Protein AF-A0A2M7DD74-F1 (afdb_monomer_lite)

Radius of gyration: 27.71 Å; chains: 1; bounding box: 53×25×84 Å

Secondary structure (DSSP, 8-state):
-HHHHHHHHHHHHHHHHHHHHHHHHHHHHHHHHHHHHHHHHHTT-S-HHHHHHHHHHHHHHHHHHHHHHHHHHHS--TTHHHHHHHHHHHHHHHHHHHHT-HHHHHHHHHHHSS-EEEETTEEEE------

pLDDT: mean 76.84, std 10.34, range [32.72, 90.06]

Sequence (131 aa):
MLKQLEVDEKESLKSKAGEIRAFDEKVKVVEDKLDKLLDSHLEGLVEKNIYLNKKEKLINEKVGLEENLKAVRQNGNNWLEPMRDFIFLLIKAKKIAGSGDSLGLKAFLKNIGSNFILQGKKFGFLAEFEW

Organism: NCBI:txid2014270

Structure (mmCIF, N/CA/C/O backbone):
data_AF-A0A2M7DD74-F1
#
_entry.id   AF-A0A2M7DD74-F1
#
loop_
_atom_site.group_PDB
_atom_si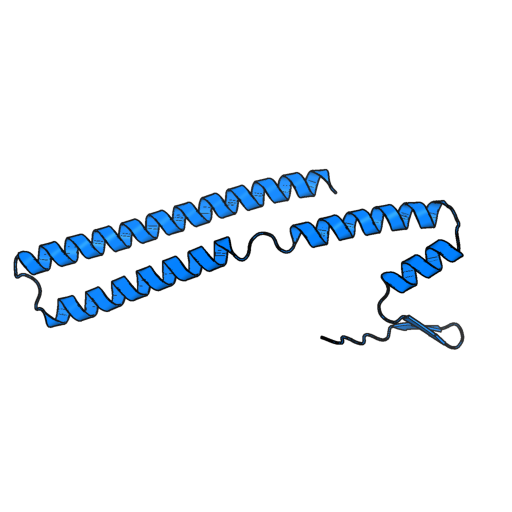te.id
_atom_site.type_symbol
_atom_site.label_atom_id
_atom_site.label_alt_id
_atom_site.label_comp_id
_atom_site.label_asym_id
_atom_site.label_entity_id
_atom_site.label_seq_id
_atom_site.pdbx_PDB_ins_code
_atom_site.Cartn_x
_atom_site.Cartn_y
_atom_site.Cartn_z
_atom_site.occupancy
_atom_site.B_iso_or_equiv
_atom_site.auth_seq_id
_atom_site.auth_comp_id
_atom_site.auth_asym_id
_atom_site.auth_atom_id
_atom_site.pdbx_PDB_model_num
ATOM 1 N N . MET A 1 1 ? 15.440 9.456 -18.909 1.00 73.88 1 MET A N 1
ATOM 2 C CA . MET A 1 1 ? 14.542 8.298 -18.728 1.00 73.88 1 MET A CA 1
ATOM 3 C C . MET A 1 1 ? 14.892 7.543 -17.456 1.00 73.88 1 MET A C 1
ATOM 5 O O . MET A 1 1 ? 14.187 7.767 -16.494 1.00 73.88 1 MET A O 1
ATOM 9 N N . LEU A 1 2 ? 16.014 6.816 -17.355 1.00 78.44 2 LEU A N 1
ATOM 10 C CA . LEU A 1 2 ? 16.380 6.112 -16.103 1.00 78.44 2 LEU A CA 1
ATOM 11 C C . LEU A 1 2 ? 16.451 7.023 -14.860 1.00 78.44 2 LEU A C 1
ATOM 13 O O . LEU A 1 2 ? 15.839 6.721 -13.849 1.00 78.44 2 LEU A O 1
ATOM 17 N N . LYS A 1 3 ? 17.096 8.192 -14.968 1.00 82.38 3 LYS A N 1
ATOM 18 C CA . LYS A 1 3 ? 17.140 9.178 -13.869 1.00 82.38 3 LYS A CA 1
ATOM 19 C C . LYS A 1 3 ? 15.770 9.733 -13.461 1.00 82.38 3 LYS A C 1
ATOM 21 O O . LYS A 1 3 ? 15.619 10.159 -12.331 1.00 82.38 3 LYS A O 1
ATOM 26 N N . GLN A 1 4 ? 14.813 9.795 -14.388 1.00 80.69 4 GLN A N 1
ATOM 27 C CA . GLN A 1 4 ? 13.452 10.255 -14.078 1.00 80.69 4 GLN A CA 1
ATOM 28 C C . GLN A 1 4 ? 12.694 9.146 -13.341 1.00 80.69 4 GLN A C 1
ATOM 30 O O . GLN A 1 4 ? 12.072 9.408 -12.328 1.00 80.69 4 GLN A O 1
ATOM 35 N N . LEU A 1 5 ? 12.904 7.893 -13.747 1.00 80.31 5 LEU A N 1
ATOM 36 C CA . LEU A 1 5 ? 12.343 6.712 -13.097 1.00 80.31 5 LEU A CA 1
ATOM 37 C C . LEU A 1 5 ? 12.781 6.571 -11.626 1.00 80.31 5 LEU A C 1
ATOM 39 O O . LEU A 1 5 ? 11.974 6.225 -10.774 1.00 80.31 5 LEU A O 1
ATOM 43 N N . GLU A 1 6 ? 14.038 6.901 -11.311 1.00 80.75 6 GLU A N 1
ATOM 44 C CA . GLU A 1 6 ? 14.539 6.955 -9.924 1.00 80.75 6 GLU A CA 1
ATOM 45 C C . GLU A 1 6 ? 13.901 8.084 -9.092 1.00 80.75 6 GLU A C 1
ATOM 47 O O . GLU A 1 6 ? 13.801 7.984 -7.867 1.00 80.75 6 GLU A O 1
ATOM 52 N N . VAL A 1 7 ? 13.506 9.188 -9.733 1.00 85.00 7 VAL A N 1
ATOM 53 C CA . VAL A 1 7 ? 12.782 10.282 -9.070 1.00 85.00 7 VAL A CA 1
ATOM 54 C C . VAL A 1 7 ? 11.339 9.854 -8.816 1.00 85.00 7 VAL A C 1
ATOM 56 O O . VAL A 1 7 ? 10.887 9.953 -7.676 1.00 85.00 7 VAL A O 1
ATOM 59 N N . ASP A 1 8 ? 10.679 9.281 -9.821 1.00 79.94 8 ASP A N 1
ATOM 60 C CA . ASP A 1 8 ? 9.311 8.761 -9.731 1.00 79.94 8 ASP A CA 1
ATOM 61 C C . ASP A 1 8 ? 9.198 7.646 -8.678 1.00 79.94 8 ASP A C 1
ATOM 63 O O . ASP A 1 8 ? 8.221 7.574 -7.931 1.00 79.94 8 ASP A O 1
ATOM 67 N N . GLU A 1 9 ? 10.224 6.799 -8.549 1.00 79.56 9 GLU A N 1
ATOM 68 C CA . GLU A 1 9 ? 10.313 5.790 -7.492 1.00 79.56 9 GLU A CA 1
ATOM 69 C C . GLU A 1 9 ? 10.323 6.436 -6.103 1.00 79.56 9 GLU A C 1
ATOM 71 O O . GLU A 1 9 ? 9.542 6.060 -5.225 1.00 79.56 9 GLU A O 1
ATOM 76 N N . LYS A 1 10 ? 11.172 7.449 -5.901 1.00 81.00 10 LYS A N 1
ATOM 77 C CA . LYS A 1 10 ? 11.267 8.168 -4.623 1.00 81.00 10 LYS A CA 1
ATOM 78 C C . LYS A 1 10 ? 9.986 8.924 -4.295 1.00 81.00 10 LYS A C 1
ATOM 80 O O . LYS A 1 10 ? 9.591 8.949 -3.129 1.00 81.00 10 LYS A O 1
ATOM 85 N N . GLU A 1 11 ? 9.346 9.544 -5.280 1.00 81.75 11 GLU A N 1
ATOM 86 C CA . GLU A 1 11 ? 8.057 10.215 -5.094 1.00 81.75 11 GLU A CA 1
ATOM 87 C C . GLU A 1 11 ? 6.955 9.216 -4.762 1.00 81.75 11 GLU A C 1
ATOM 89 O O . GLU A 1 11 ? 6.232 9.411 -3.789 1.00 81.75 11 GLU A O 1
ATOM 94 N N . SER A 1 12 ? 6.891 8.093 -5.473 1.00 75.94 12 SER A N 1
ATOM 95 C CA . SER A 1 12 ? 5.942 7.020 -5.187 1.00 75.94 12 SER A CA 1
ATOM 96 C C . SER A 1 12 ? 6.105 6.459 -3.769 1.00 75.94 12 SER A C 1
ATOM 98 O O . SER A 1 12 ? 5.117 6.271 -3.057 1.00 75.94 12 SER A O 1
ATOM 100 N N . LEU A 1 13 ? 7.343 6.240 -3.315 1.00 77.69 13 LEU A N 1
ATOM 101 C CA . LEU A 1 13 ? 7.623 5.803 -1.944 1.00 77.69 13 LEU A CA 1
ATOM 102 C C . LEU A 1 13 ? 7.186 6.846 -0.907 1.00 77.69 13 LEU A C 1
ATOM 104 O O . LEU A 1 13 ? 6.613 6.481 0.121 1.00 77.69 13 LEU A O 1
ATOM 108 N N . LYS A 1 14 ? 7.414 8.139 -1.174 1.00 80.50 14 LYS A N 1
ATOM 109 C CA . LYS A 1 14 ? 6.953 9.232 -0.302 1.00 80.50 14 LYS A CA 1
ATOM 110 C C . LYS A 1 14 ? 5.430 9.308 -0.241 1.00 80.50 14 LYS A C 1
ATOM 112 O O . LYS A 1 14 ? 4.889 9.413 0.857 1.00 80.50 14 LYS A O 1
ATOM 117 N N . SER A 1 15 ? 4.750 9.219 -1.382 1.00 78.81 15 SER A N 1
ATOM 118 C CA . SER A 1 15 ? 3.287 9.238 -1.459 1.00 78.81 15 SER A CA 1
ATOM 119 C C . SER A 1 15 ? 2.683 8.069 -0.685 1.00 78.81 15 SER A C 1
ATOM 121 O O . SER A 1 15 ? 1.840 8.286 0.180 1.00 78.81 15 SER A O 1
ATOM 123 N N . LYS A 1 16 ? 3.213 6.852 -0.864 1.00 76.50 16 LYS A N 1
ATOM 124 C CA . LYS A 1 16 ? 2.805 5.677 -0.075 1.00 76.50 16 LYS A CA 1
ATOM 125 C C . LYS A 1 16 ? 3.042 5.857 1.415 1.00 76.50 16 LYS A C 1
ATOM 127 O O . LYS A 1 16 ? 2.195 5.489 2.220 1.00 76.50 16 LYS A O 1
ATOM 132 N N . ALA A 1 17 ? 4.187 6.415 1.806 1.00 79.38 17 ALA A N 1
ATOM 133 C CA . ALA A 1 17 ? 4.458 6.693 3.211 1.00 79.38 17 ALA A CA 1
ATOM 134 C C . ALA A 1 17 ? 3.448 7.700 3.792 1.00 79.38 17 ALA A C 1
ATOM 136 O O . ALA A 1 17 ? 3.025 7.540 4.936 1.00 79.38 17 ALA A O 1
ATOM 137 N N . GLY A 1 18 ? 3.037 8.703 3.009 1.00 82.62 18 GLY A N 1
ATOM 138 C CA . GLY A 1 18 ? 1.970 9.640 3.369 1.00 82.62 18 GLY A CA 1
ATOM 139 C C . GLY A 1 18 ? 0.607 8.960 3.509 1.00 82.62 18 GLY A C 1
ATOM 140 O O . GLY A 1 18 ? -0.067 9.151 4.517 1.00 82.62 18 GLY A O 1
ATOM 141 N N . GLU A 1 19 ? 0.237 8.108 2.554 1.00 79.19 19 GLU A N 1
ATOM 142 C CA . GLU A 1 19 ? -1.006 7.329 2.600 1.00 79.19 19 GLU A CA 1
ATOM 143 C C . GLU A 1 19 ? -1.046 6.399 3.816 1.00 79.19 19 GLU A C 1
ATOM 145 O O . GLU A 1 19 ? -2.024 6.406 4.559 1.00 79.19 19 GLU A O 1
ATOM 150 N N . ILE A 1 20 ? 0.035 5.658 4.085 1.00 79.75 20 ILE A N 1
ATOM 151 C CA . ILE A 1 20 ? 0.137 4.770 5.253 1.00 79.75 20 ILE A CA 1
ATOM 152 C C . ILE A 1 20 ? -0.034 5.561 6.554 1.00 79.75 20 ILE A C 1
ATOM 154 O O . ILE A 1 20 ? -0.750 5.106 7.442 1.00 79.75 20 ILE A O 1
ATOM 158 N N . ARG A 1 21 ? 0.584 6.745 6.669 1.00 83.62 21 ARG A N 1
ATOM 159 C CA . ARG A 1 21 ? 0.411 7.621 7.840 1.00 83.62 21 ARG A CA 1
ATOM 160 C C . ARG A 1 21 ? -1.035 8.090 7.990 1.00 83.62 21 ARG A C 1
ATOM 162 O O . ARG A 1 21 ? -1.572 8.018 9.087 1.00 83.62 21 ARG A O 1
ATOM 169 N N . ALA A 1 22 ? -1.677 8.499 6.898 1.00 85.50 22 ALA A N 1
ATOM 170 C CA . ALA A 1 22 ? -3.077 8.917 6.921 1.00 85.50 22 ALA A CA 1
ATOM 171 C C . ALA A 1 22 ? -4.025 7.767 7.314 1.00 85.50 22 ALA A C 1
ATOM 173 O O . ALA A 1 22 ? -5.018 7.991 8.005 1.00 85.50 22 ALA A O 1
ATOM 174 N N . PHE A 1 23 ? -3.733 6.531 6.895 1.00 82.25 23 PHE A N 1
ATOM 175 C CA . PHE A 1 23 ? -4.477 5.354 7.350 1.00 82.25 23 PHE A CA 1
ATOM 176 C C . PHE A 1 23 ? -4.232 5.053 8.835 1.00 82.25 23 PHE A C 1
ATOM 178 O O . PHE A 1 23 ? -5.199 4.786 9.543 1.00 82.25 23 PHE A O 1
ATOM 185 N N . ASP A 1 24 ? -2.991 5.151 9.323 1.00 82.62 24 ASP A N 1
ATOM 186 C CA . ASP A 1 24 ? -2.659 4.959 10.746 1.00 82.62 24 ASP A CA 1
ATOM 187 C C . ASP A 1 24 ? -3.382 5.979 11.644 1.00 82.62 24 ASP A C 1
ATOM 189 O O . ASP A 1 24 ? -3.965 5.620 12.665 1.00 82.62 24 ASP A O 1
ATOM 193 N N . GLU A 1 25 ? -3.438 7.246 11.225 1.00 88.81 25 GLU A N 1
ATOM 194 C CA . GLU A 1 25 ? -4.208 8.287 11.918 1.00 88.81 25 GLU A CA 1
ATOM 195 C C . GLU A 1 25 ? -5.708 7.966 11.959 1.00 88.81 25 GLU A C 1
ATOM 197 O O . GLU A 1 25 ? -6.341 8.107 13.006 1.00 88.81 25 GLU A O 1
ATOM 202 N N . LYS A 1 26 ? -6.288 7.484 10.851 1.00 86.06 26 LYS A N 1
ATOM 203 C CA . LYS A 1 26 ? -7.700 7.068 10.821 1.00 86.06 26 LYS A CA 1
ATOM 204 C C . LYS A 1 26 ? -7.973 5.894 11.758 1.00 86.06 26 LYS A C 1
ATOM 206 O O . LYS A 1 26 ? -8.995 5.911 12.440 1.00 86.06 26 LYS A O 1
ATOM 211 N N . VAL A 1 27 ? -7.074 4.909 11.813 1.00 84.75 27 VAL A N 1
ATOM 212 C CA . VAL A 1 27 ? -7.192 3.770 12.735 1.00 84.75 27 VAL A CA 1
ATOM 213 C C . VAL A 1 27 ? -7.171 4.255 14.184 1.00 84.75 27 VAL A C 1
ATOM 215 O O . VAL A 1 27 ? -8.079 3.903 14.933 1.00 84.75 27 VAL A O 1
ATOM 218 N N . LYS A 1 28 ? -6.242 5.145 14.555 1.00 87.25 28 LYS A N 1
ATOM 219 C CA . LYS A 1 28 ? -6.195 5.734 15.908 1.00 87.25 28 LYS A CA 1
ATOM 220 C C . LYS A 1 28 ? -7.477 6.474 16.274 1.00 87.25 28 LYS A C 1
ATOM 222 O O . LYS A 1 28 ? -8.008 6.286 17.359 1.00 87.25 28 LYS A O 1
ATOM 227 N N . VAL A 1 29 ? -8.035 7.256 15.349 1.00 90.06 29 VAL A N 1
ATOM 228 C CA . VAL A 1 29 ? -9.315 7.950 15.579 1.00 90.06 29 VAL A CA 1
ATOM 229 C C . VAL A 1 29 ? -10.468 6.962 15.804 1.00 90.06 29 VAL A C 1
ATOM 231 O O . VAL A 1 29 ? -11.386 7.254 16.573 1.00 90.06 29 VAL A O 1
ATOM 234 N N . VAL A 1 30 ? -10.466 5.812 15.124 1.00 85.62 30 VAL A N 1
ATOM 235 C CA . VAL A 1 30 ? -11.462 4.750 15.342 1.00 85.62 30 VAL A CA 1
ATOM 236 C C . VAL A 1 30 ? -11.251 4.071 16.698 1.00 85.62 30 VAL A C 1
ATOM 238 O O . VAL A 1 30 ? -12.237 3.819 17.390 1.00 85.62 30 VAL A O 1
ATOM 241 N N . GLU A 1 31 ? -10.004 3.837 17.108 1.00 84.62 31 GLU A N 1
ATOM 242 C CA . GLU A 1 31 ? -9.657 3.292 18.429 1.00 84.62 31 GLU A CA 1
ATOM 243 C C . GLU A 1 31 ? -10.089 4.236 19.560 1.00 84.62 31 GLU A C 1
ATOM 245 O O . GLU A 1 31 ? -10.843 3.814 20.434 1.00 84.62 31 GLU A O 1
ATOM 250 N N . ASP A 1 32 ? -9.791 5.535 19.462 1.00 88.75 32 ASP A N 1
ATOM 251 C CA . ASP A 1 32 ? -10.233 6.548 20.433 1.00 88.75 32 ASP A CA 1
ATOM 252 C C . ASP A 1 32 ? -11.766 6.606 20.567 1.00 88.75 32 ASP A C 1
ATOM 254 O O . ASP A 1 32 ? -12.318 6.859 21.642 1.00 88.75 32 ASP A O 1
ATOM 258 N N . LYS A 1 33 ? -12.494 6.415 19.457 1.00 86.69 33 LYS A N 1
ATOM 259 C CA . LYS A 1 33 ? -13.966 6.342 19.473 1.00 86.69 33 LYS A CA 1
ATOM 260 C C . LYS A 1 33 ? -14.458 5.067 20.150 1.00 86.69 33 LYS A C 1
ATOM 262 O O . LYS A 1 33 ? -15.515 5.104 20.781 1.00 86.69 33 LYS A O 1
ATOM 267 N N . LEU A 1 34 ? -13.735 3.960 19.989 1.00 84.69 34 LEU A N 1
ATOM 268 C CA . LEU A 1 34 ? -14.056 2.684 20.618 1.00 84.69 34 LEU A CA 1
ATOM 269 C C . LEU A 1 34 ? -13.870 2.772 22.137 1.00 84.69 34 LEU A C 1
ATOM 271 O O . LEU A 1 34 ? -14.767 2.355 22.869 1.00 84.69 34 LEU A O 1
ATOM 275 N N . ASP A 1 35 ? -12.774 3.384 22.587 1.00 84.38 35 ASP A N 1
ATOM 276 C CA . ASP A 1 35 ? -12.470 3.592 24.007 1.00 84.38 35 ASP A CA 1
ATOM 277 C C . ASP A 1 35 ? -13.515 4.498 24.668 1.00 84.38 35 ASP A C 1
ATOM 279 O O . ASP A 1 35 ? -14.146 4.106 25.648 1.00 84.38 35 ASP A O 1
ATOM 283 N N . LYS A 1 36 ? -13.848 5.639 24.045 1.00 86.81 36 LYS A N 1
ATOM 284 C CA . LYS A 1 36 ? -14.927 6.526 24.533 1.00 86.81 36 LYS A CA 1
ATOM 285 C C . LYS A 1 36 ? -16.289 5.838 24.602 1.00 86.81 36 LYS A C 1
ATOM 287 O O . LYS A 1 36 ? -17.097 6.137 25.483 1.00 86.81 36 LYS A O 1
ATOM 292 N N . LEU A 1 37 ? -16.586 4.952 23.648 1.00 82.38 37 LEU A N 1
ATOM 293 C CA . LEU A 1 37 ? -17.827 4.177 23.645 1.00 82.38 37 LEU A CA 1
ATOM 294 C C . LEU A 1 37 ? -17.852 3.163 24.800 1.00 82.38 37 LEU A C 1
ATOM 296 O O . LEU A 1 37 ? -18.916 2.929 25.374 1.00 82.38 37 LEU A O 1
ATOM 300 N N . LEU A 1 38 ? -16.697 2.581 25.130 1.00 82.19 38 LEU A N 1
ATOM 301 C CA . LEU A 1 38 ? -16.500 1.699 26.278 1.00 82.19 38 LEU A CA 1
ATOM 302 C C . LEU A 1 38 ? -16.717 2.455 27.592 1.00 82.19 38 LEU A C 1
ATOM 304 O O . LEU A 1 38 ? -17.545 2.024 28.394 1.00 82.19 38 LEU A O 1
ATOM 308 N N . ASP A 1 39 ? -16.078 3.612 27.757 1.00 84.88 39 ASP A N 1
ATOM 309 C CA . ASP A 1 39 ? -16.226 4.469 28.940 1.00 84.88 39 ASP A CA 1
ATOM 310 C C . ASP A 1 39 ? -17.689 4.900 29.143 1.00 84.88 39 ASP A C 1
ATOM 312 O O . ASP A 1 39 ? -18.257 4.724 30.219 1.00 84.88 39 ASP A O 1
ATOM 316 N N . SER A 1 40 ? -18.361 5.335 28.070 1.00 80.62 40 SER A N 1
ATOM 317 C CA . SER A 1 40 ? -19.783 5.724 28.110 1.00 80.62 40 SER A CA 1
ATOM 318 C C . SER A 1 40 ? -20.717 4.560 28.477 1.00 80.62 40 SER A C 1
ATOM 320 O O . SER A 1 40 ? -21.795 4.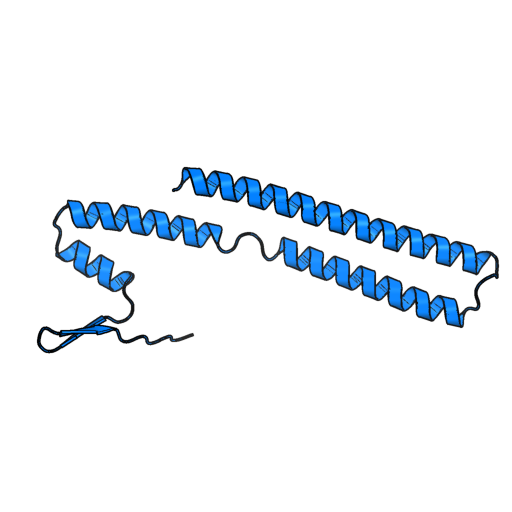764 29.040 1.00 80.62 40 SER A O 1
ATOM 322 N N . HIS A 1 41 ? -20.345 3.324 28.126 1.00 78.00 41 HIS A N 1
ATOM 323 C CA . HIS A 1 41 ? -21.099 2.134 28.518 1.00 78.00 41 HIS A CA 1
ATOM 324 C C . HIS A 1 41 ? -20.875 1.786 29.995 1.00 78.00 41 HIS A C 1
ATOM 326 O O . HIS A 1 41 ? -21.833 1.418 30.677 1.00 78.00 41 HIS A O 1
ATOM 332 N N . LEU A 1 42 ? -19.645 1.942 30.499 1.00 79.81 42 LEU A N 1
ATOM 333 C CA . LEU A 1 42 ? -19.306 1.733 31.911 1.00 79.81 42 LEU A CA 1
ATOM 334 C C . LEU A 1 42 ? -20.001 2.747 32.831 1.00 79.81 42 LEU A C 1
ATOM 336 O O . LEU A 1 42 ? -20.431 2.379 33.922 1.00 79.81 42 LEU A O 1
ATOM 340 N N . GLU A 1 43 ? -20.197 3.983 32.368 1.00 83.56 43 GLU A N 1
ATOM 341 C CA . GLU A 1 43 ? -20.985 5.018 33.059 1.00 83.56 43 GLU A CA 1
ATOM 342 C C . GLU A 1 43 ? -22.507 4.761 33.027 1.00 83.56 43 GLU A C 1
ATOM 344 O O . GLU A 1 43 ? -23.281 5.500 33.634 1.00 83.56 43 GLU A O 1
ATOM 349 N N . GLY A 1 44 ? -22.965 3.712 32.329 1.00 75.12 44 GLY A N 1
ATOM 350 C CA . GLY A 1 44 ? -24.380 3.337 32.249 1.00 75.12 44 GLY A CA 1
ATOM 351 C C . GLY A 1 44 ? -25.225 4.217 31.320 1.00 75.12 44 GLY A C 1
ATOM 352 O O . GLY A 1 44 ? -26.443 4.055 31.276 1.00 75.12 44 GLY A O 1
ATOM 353 N N . LEU A 1 45 ? -24.606 5.117 30.547 1.00 72.25 45 LEU A N 1
ATOM 354 C CA . LEU A 1 45 ? -25.292 6.023 29.613 1.00 72.25 45 LEU A CA 1
ATOM 355 C C . LEU A 1 45 ? -25.782 5.318 28.338 1.00 72.25 45 LEU A C 1
ATOM 357 O O . LEU A 1 45 ? -26.622 5.853 27.613 1.00 72.25 45 LEU A O 1
ATOM 361 N N . VAL A 1 46 ? -25.250 4.130 28.033 1.00 72.69 46 VAL A N 1
ATOM 362 C CA . VAL A 1 46 ? -25.523 3.403 26.786 1.00 72.69 46 VAL A CA 1
ATOM 363 C C . VAL A 1 46 ? -26.085 2.015 27.075 1.00 72.69 46 VAL A C 1
ATOM 365 O O . VAL A 1 46 ? -25.411 1.162 27.656 1.00 72.69 46 VAL A O 1
ATOM 368 N N . GLU A 1 47 ? -27.297 1.755 26.578 1.00 78.25 47 GLU A N 1
ATOM 369 C CA . GLU A 1 47 ? -27.895 0.420 26.576 1.00 78.25 47 GLU A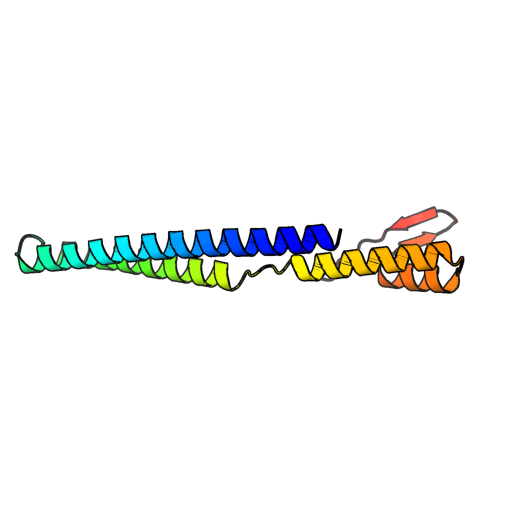 CA 1
ATOM 370 C C . GLU A 1 47 ? -27.034 -0.591 25.808 1.00 78.25 47 GLU A C 1
ATOM 372 O O . GLU A 1 47 ? -26.515 -0.323 24.719 1.00 78.25 47 GLU A O 1
ATOM 377 N N . LYS A 1 48 ? -26.961 -1.815 26.339 1.00 75.88 48 LYS A N 1
ATOM 378 C CA . LYS A 1 48 ? -26.138 -2.912 25.805 1.00 75.88 48 LYS A CA 1
ATOM 379 C C . LYS A 1 48 ? -26.377 -3.188 24.312 1.00 75.88 48 LYS A C 1
ATOM 381 O O . LYS A 1 48 ? -25.434 -3.496 23.590 1.00 75.88 48 LYS A O 1
ATOM 386 N N . ASN A 1 49 ? -27.614 -3.045 23.835 1.00 75.94 49 ASN A N 1
ATOM 387 C CA . ASN A 1 49 ? -27.970 -3.279 22.432 1.00 75.94 49 ASN A CA 1
ATOM 388 C C . ASN A 1 49 ? -27.410 -2.192 21.488 1.00 75.94 49 ASN A C 1
ATOM 390 O O . ASN A 1 49 ? -26.919 -2.477 20.396 1.00 75.94 49 ASN A O 1
ATOM 394 N N . ILE A 1 50 ? -27.417 -0.932 21.932 1.00 77.56 50 ILE A N 1
ATOM 395 C CA . ILE A 1 50 ? -26.866 0.203 21.175 1.00 77.56 50 ILE A CA 1
ATOM 396 C C . ILE A 1 50 ? -25.335 0.118 21.133 1.00 77.56 50 ILE A C 1
ATOM 398 O O . ILE A 1 50 ? -24.728 0.390 20.093 1.00 77.56 50 ILE A O 1
ATOM 402 N N . TYR A 1 51 ? -24.719 -0.305 22.240 1.00 78.00 51 TYR A N 1
ATOM 403 C CA . TYR A 1 51 ? -23.282 -0.557 22.326 1.00 78.00 51 TYR A CA 1
ATOM 404 C C . TYR A 1 51 ? -22.827 -1.632 21.328 1.00 78.00 51 TYR A C 1
ATOM 406 O O . TYR A 1 51 ? -21.898 -1.389 20.558 1.00 78.00 51 TYR A O 1
ATOM 414 N N . LEU A 1 52 ? -23.509 -2.784 21.281 1.00 78.94 52 LEU A N 1
ATOM 415 C CA . LEU A 1 52 ? -23.157 -3.884 20.375 1.00 78.94 52 LEU A CA 1
ATOM 416 C C . LEU A 1 52 ? -23.227 -3.465 18.898 1.00 78.94 52 LEU A C 1
ATOM 418 O O . LEU A 1 52 ? -22.254 -3.660 18.171 1.00 78.94 52 LEU A O 1
ATOM 422 N N . ASN A 1 53 ? -24.309 -2.797 18.485 1.00 83.19 53 ASN A N 1
ATOM 423 C CA . ASN A 1 53 ? -24.469 -2.319 17.106 1.00 83.19 53 ASN A CA 1
ATOM 424 C C . ASN A 1 53 ? -23.401 -1.289 16.696 1.00 83.19 53 ASN A C 1
ATOM 426 O O . ASN A 1 53 ? -22.916 -1.302 15.564 1.00 83.19 53 ASN A O 1
ATOM 430 N N . LYS A 1 54 ? -23.030 -0.364 17.593 1.00 81.12 54 LYS A N 1
ATOM 431 C CA . LYS A 1 54 ? -21.972 0.623 17.307 1.00 81.12 54 LYS A CA 1
ATOM 432 C C . LYS A 1 54 ? -20.584 -0.011 17.297 1.00 81.12 54 LYS A C 1
ATOM 434 O O . LYS A 1 54 ? -19.778 0.341 16.439 1.00 81.12 54 LYS A O 1
ATOM 439 N N . LYS A 1 55 ? -20.320 -0.957 18.201 1.00 83.00 55 LYS A N 1
ATOM 440 C CA . LYS A 1 55 ? -19.062 -1.708 18.247 1.00 83.00 55 LYS A CA 1
ATOM 441 C C . LYS A 1 55 ? -18.844 -2.498 16.960 1.00 83.00 55 LYS A C 1
ATOM 443 O O . LYS A 1 55 ? -17.760 -2.429 16.396 1.00 83.00 55 LYS A O 1
ATOM 448 N N . GLU A 1 56 ? -19.8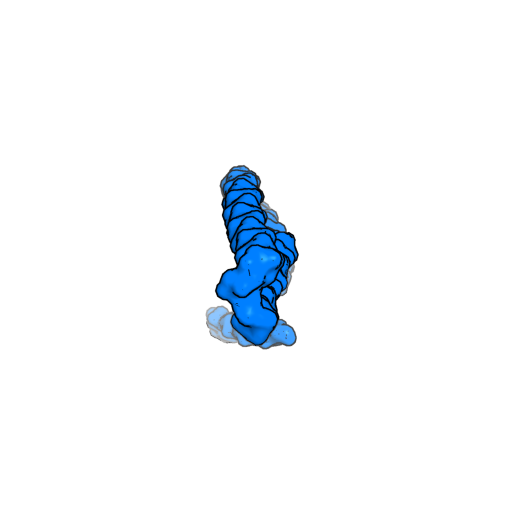65 -3.200 16.476 1.00 85.31 56 GLU A N 1
ATOM 449 C CA . GLU A 1 56 ? -19.775 -3.968 15.230 1.00 85.31 56 GLU A CA 1
ATOM 450 C C . GLU A 1 56 ? -19.442 -3.069 14.030 1.00 85.31 56 GLU A C 1
ATOM 452 O O . GLU A 1 56 ? -18.533 -3.376 13.262 1.00 85.31 56 GLU A O 1
ATOM 457 N N . LYS A 1 57 ? -20.097 -1.905 13.916 1.00 86.50 57 LYS A N 1
ATOM 458 C CA . LYS A 1 57 ? -19.791 -0.924 12.861 1.00 86.50 57 LYS A CA 1
ATOM 459 C C . LYS A 1 57 ? -18.346 -0.427 12.917 1.00 86.50 57 LYS A C 1
ATOM 461 O O . LYS A 1 57 ? -17.689 -0.396 11.883 1.00 86.50 57 LYS A O 1
ATOM 466 N N . LEU A 1 58 ? -17.853 -0.068 14.105 1.00 84.12 58 LEU A N 1
ATOM 467 C CA . LEU A 1 58 ? -16.482 0.424 14.284 1.00 84.12 58 LEU A CA 1
ATOM 468 C C . LEU A 1 58 ? -15.435 -0.668 14.023 1.00 84.12 58 LEU A C 1
ATOM 470 O O . LEU A 1 58 ? -14.392 -0.387 13.439 1.00 84.12 58 LEU A O 1
ATOM 474 N N . ILE A 1 59 ? -15.717 -1.919 14.402 1.00 84.69 59 ILE A N 1
ATOM 475 C CA . ILE A 1 59 ? -14.839 -3.058 14.103 1.00 84.69 59 ILE A CA 1
ATOM 476 C C . ILE A 1 59 ? -14.789 -3.317 12.596 1.00 84.69 59 ILE A C 1
ATOM 478 O O . ILE A 1 59 ? -13.699 -3.467 12.054 1.00 84.69 59 ILE A O 1
ATOM 482 N N . ASN A 1 60 ? -15.933 -3.313 11.907 1.00 86.69 60 ASN A N 1
ATOM 483 C CA . ASN A 1 60 ? -15.965 -3.479 10.453 1.00 86.69 60 ASN A CA 1
ATOM 484 C C . ASN A 1 60 ? -15.219 -2.346 9.732 1.00 86.69 60 ASN A C 1
ATOM 486 O O . ASN A 1 60 ? -14.503 -2.600 8.766 1.00 86.69 60 ASN A O 1
ATOM 490 N N . GLU A 1 61 ? -15.333 -1.107 10.220 1.00 83.75 61 GLU A N 1
ATOM 491 C CA . GLU A 1 61 ? -14.569 0.028 9.694 1.00 83.75 61 GLU A CA 1
ATOM 492 C C . GLU A 1 61 ? -13.058 -0.161 9.908 1.00 83.75 61 GLU A C 1
ATOM 494 O O . GLU A 1 61 ? -12.283 0.037 8.972 1.00 83.75 61 GLU A O 1
ATOM 499 N N . LYS A 1 62 ? -12.630 -0.631 11.090 1.00 84.31 62 LYS A N 1
ATOM 500 C CA . LYS A 1 62 ? -11.221 -0.957 11.365 1.00 84.31 62 LYS A CA 1
ATOM 501 C C . LYS A 1 62 ? -10.693 -2.055 10.438 1.00 84.31 62 LYS A C 1
ATOM 503 O O . LYS A 1 62 ? -9.647 -1.865 9.824 1.00 84.31 62 LYS A O 1
ATOM 508 N N . VAL A 1 63 ? -11.425 -3.161 10.292 1.00 85.62 63 VAL A N 1
ATOM 509 C CA . VAL A 1 63 ? -11.042 -4.269 9.398 1.00 85.62 63 VAL A CA 1
ATOM 510 C C . VAL A 1 63 ? -10.926 -3.777 7.955 1.00 85.62 63 VAL A C 1
ATOM 512 O O . VAL A 1 63 ? -9.922 -4.039 7.297 1.00 85.62 63 VAL A O 1
ATOM 515 N N . GLY A 1 64 ? -11.887 -2.978 7.483 1.00 85.81 64 GLY A N 1
ATOM 516 C CA . GLY A 1 64 ? -11.826 -2.387 6.146 1.00 85.81 64 GLY A CA 1
ATOM 517 C C . GLY A 1 64 ? -10.620 -1.460 5.951 1.00 85.81 64 GLY A C 1
ATOM 518 O O . GLY A 1 64 ? -9.996 -1.466 4.888 1.00 85.81 64 GLY A O 1
ATOM 519 N N . LEU A 1 65 ? -10.242 -0.671 6.961 1.00 82.88 65 LEU A N 1
ATOM 520 C CA . LEU A 1 65 ? -9.035 0.166 6.906 1.00 82.88 65 LEU A CA 1
ATOM 521 C C . LEU A 1 65 ? -7.750 -0.679 6.869 1.00 82.88 65 LEU A C 1
ATOM 523 O O . LEU A 1 65 ? -6.841 -0.360 6.100 1.00 82.88 65 LEU A O 1
ATOM 527 N N . GLU A 1 66 ? -7.680 -1.765 7.639 1.00 80.69 66 GLU A N 1
ATOM 528 C CA . GLU A 1 66 ? -6.540 -2.693 7.647 1.00 80.69 66 GLU A CA 1
ATOM 529 C C . GLU A 1 66 ? -6.386 -3.441 6.314 1.00 80.69 66 GLU A C 1
ATOM 531 O O . GLU A 1 66 ? -5.270 -3.568 5.799 1.00 80.69 66 GLU A O 1
ATOM 536 N N . GLU A 1 67 ? -7.491 -3.887 5.713 1.00 83.50 67 GLU A N 1
ATOM 537 C CA .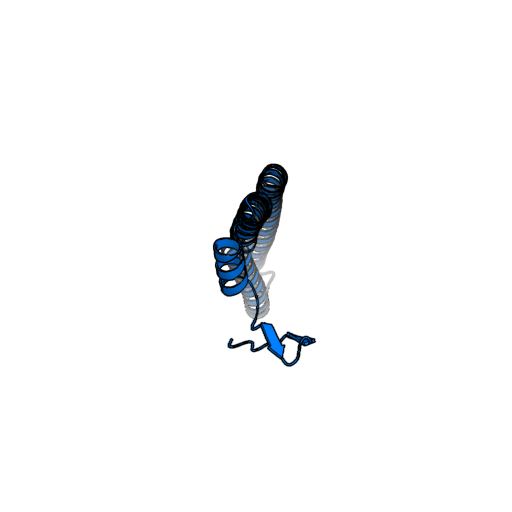 GLU A 1 67 ? -7.497 -4.523 4.391 1.00 83.50 67 GLU A CA 1
ATOM 538 C C . GLU A 1 67 ? -7.031 -3.561 3.297 1.00 83.50 67 GLU A C 1
ATOM 540 O O . GLU A 1 67 ? -6.170 -3.916 2.487 1.00 83.50 67 GLU A O 1
ATOM 545 N N . ASN A 1 68 ? -7.522 -2.319 3.311 1.00 79.50 68 ASN A N 1
ATOM 546 C CA . ASN A 1 68 ? -7.072 -1.283 2.381 1.00 79.50 68 ASN A CA 1
ATOM 547 C C . ASN A 1 68 ? -5.581 -0.976 2.555 1.00 79.50 68 ASN A C 1
ATOM 549 O O . ASN A 1 68 ? -4.848 -0.861 1.573 1.00 79.50 68 ASN A O 1
ATOM 553 N N . LEU A 1 69 ? -5.094 -0.910 3.794 1.00 79.94 69 LEU A N 1
ATOM 554 C CA . LEU A 1 69 ? -3.676 -0.706 4.077 1.00 79.94 69 LEU A CA 1
ATOM 555 C C . LEU A 1 69 ? -2.828 -1.889 3.583 1.00 79.94 69 LEU A C 1
ATOM 557 O O . LEU A 1 69 ? -1.746 -1.688 3.021 1.00 79.94 69 LEU A O 1
ATOM 561 N N . LYS A 1 70 ? -3.323 -3.122 3.730 1.00 78.56 70 LYS A N 1
ATOM 562 C CA . LYS A 1 70 ? -2.685 -4.320 3.171 1.00 78.56 70 LYS A CA 1
ATOM 563 C C . LYS A 1 70 ? -2.656 -4.274 1.642 1.00 78.56 70 LYS A C 1
ATOM 565 O O . LYS A 1 70 ? -1.620 -4.597 1.064 1.00 78.56 70 LYS A O 1
ATOM 570 N N . ALA A 1 71 ? -3.732 -3.818 1.002 1.00 77.00 71 ALA A N 1
ATOM 571 C CA . ALA A 1 71 ? -3.798 -3.639 -0.445 1.00 77.00 71 ALA A CA 1
ATOM 572 C C . ALA A 1 71 ? -2.799 -2.579 -0.937 1.00 77.00 71 ALA A C 1
ATOM 574 O O . ALA A 1 71 ? -2.043 -2.850 -1.864 1.00 77.00 71 ALA A O 1
ATOM 575 N N . VAL A 1 72 ? -2.700 -1.420 -0.276 1.00 74.06 72 VAL A N 1
ATOM 576 C CA . VAL A 1 72 ? -1.713 -0.370 -0.612 1.00 74.06 72 VAL A CA 1
ATOM 577 C C . VAL A 1 72 ? -0.274 -0.875 -0.453 1.00 74.06 72 VAL A C 1
ATOM 579 O O . VAL A 1 72 ? 0.592 -0.566 -1.275 1.00 74.06 72 VAL A O 1
ATOM 582 N N . ARG A 1 73 ? -0.007 -1.697 0.572 1.00 69.75 73 ARG A N 1
ATOM 583 C CA . ARG A 1 73 ? 1.309 -2.329 0.771 1.00 69.75 73 ARG A CA 1
ATOM 584 C C . ARG A 1 73 ? 1.622 -3.389 -0.286 1.00 69.75 73 ARG A C 1
ATOM 586 O O . ARG A 1 73 ? 2.758 -3.446 -0.747 1.00 69.75 73 ARG A O 1
ATOM 593 N N . GLN A 1 74 ? 0.647 -4.224 -0.649 1.00 68.75 74 GLN A N 1
ATOM 594 C CA . GLN A 1 74 ? 0.831 -5.293 -1.637 1.00 68.75 74 GLN A CA 1
ATOM 595 C C . GLN A 1 74 ? 0.885 -4.777 -3.074 1.00 68.75 74 GLN A C 1
ATOM 597 O O . GLN A 1 74 ? 1.658 -5.307 -3.864 1.00 68.75 74 GLN A O 1
ATOM 602 N N . ASN A 1 75 ? 0.141 -3.724 -3.416 1.00 65.75 75 ASN A N 1
ATOM 603 C CA . ASN A 1 75 ? 0.104 -3.156 -4.766 1.00 65.75 75 ASN A CA 1
ATOM 604 C C . ASN A 1 75 ? 1.343 -2.282 -5.072 1.00 65.75 75 ASN A C 1
ATOM 606 O O . ASN A 1 75 ? 1.290 -1.262 -5.764 1.00 65.75 75 ASN A O 1
ATOM 610 N N . GLY A 1 76 ? 2.486 -2.653 -4.496 1.00 58.50 76 GLY A N 1
ATOM 611 C CA . GLY A 1 76 ? 3.719 -1.897 -4.538 1.00 58.50 76 GLY A CA 1
ATOM 612 C C . GLY A 1 76 ? 4.326 -1.853 -5.938 1.00 58.50 76 GLY A C 1
ATOM 613 O O . GLY A 1 76 ? 4.955 -2.807 -6.354 1.00 58.50 76 GLY A O 1
ATOM 614 N N . ASN A 1 77 ? 4.194 -0.716 -6.630 1.00 62.53 77 ASN A N 1
ATOM 615 C CA . ASN A 1 77 ? 5.004 -0.306 -7.797 1.00 62.53 77 ASN A CA 1
ATOM 616 C C . ASN A 1 77 ? 5.241 -1.376 -8.870 1.00 62.53 77 ASN A C 1
ATOM 618 O O . ASN A 1 77 ? 6.275 -1.375 -9.534 1.00 62.53 77 ASN A O 1
ATOM 622 N N . ASN A 1 78 ? 4.236 -2.214 -9.120 1.00 67.94 78 ASN A N 1
ATOM 623 C CA . ASN A 1 78 ? 4.295 -3.254 -10.143 1.00 67.94 78 ASN A CA 1
ATOM 624 C C . ASN A 1 78 ? 4.565 -2.720 -11.562 1.00 67.94 78 ASN A C 1
ATOM 626 O O . ASN A 1 78 ? 4.909 -3.498 -12.437 1.00 67.94 78 ASN A O 1
ATOM 630 N N . TRP A 1 79 ? 4.406 -1.415 -11.807 1.00 75.12 79 TRP A N 1
ATOM 631 C CA . TRP A 1 79 ? 4.647 -0.780 -13.107 1.00 75.12 79 TRP A CA 1
ATOM 632 C C . TRP A 1 79 ? 6.094 -0.300 -13.311 1.00 75.12 79 TRP A C 1
ATOM 634 O O . TRP A 1 79 ? 6.509 -0.065 -14.446 1.00 75.12 79 TRP A O 1
ATOM 644 N N . LEU A 1 80 ? 6.866 -0.154 -12.230 1.00 77.25 80 LEU A N 1
ATOM 645 C CA . LEU A 1 80 ? 8.169 0.516 -12.242 1.00 77.25 80 LEU A CA 1
ATOM 646 C C . LEU A 1 80 ? 9.266 -0.396 -12.817 1.00 77.25 80 LEU A C 1
ATOM 648 O O . LEU A 1 80 ? 10.042 0.032 -13.669 1.00 77.25 80 LEU A O 1
ATOM 652 N N . GLU A 1 81 ? 9.251 -1.674 -12.428 1.00 76.06 81 GLU A N 1
ATOM 653 C CA . GLU A 1 81 ? 10.082 -2.742 -13.008 1.00 76.06 81 GLU A CA 1
ATOM 654 C C . GLU A 1 81 ? 9.798 -2.932 -14.519 1.00 76.06 81 GLU A C 1
ATOM 656 O O . GLU A 1 81 ? 10.719 -2.742 -15.319 1.00 76.06 81 GLU A O 1
ATOM 661 N N . PRO A 1 82 ? 8.540 -3.139 -14.974 1.00 81.75 82 PRO A N 1
ATOM 662 C CA . PRO A 1 82 ? 8.217 -3.180 -16.403 1.00 81.75 82 PRO A CA 1
ATOM 663 C C . PRO A 1 82 ? 8.650 -1.937 -17.186 1.00 81.75 82 PRO A C 1
ATOM 665 O O . PRO A 1 82 ? 9.128 -2.050 -18.316 1.00 81.75 82 PRO A O 1
ATOM 668 N N . MET A 1 83 ? 8.509 -0.736 -16.611 1.00 82.31 83 MET A N 1
ATOM 669 C CA . MET A 1 83 ? 8.952 0.486 -17.288 1.00 82.31 83 MET A CA 1
ATOM 670 C C . MET A 1 83 ? 10.482 0.538 -17.412 1.00 82.31 83 MET A C 1
ATOM 672 O O . MET A 1 83 ? 11.008 0.992 -18.436 1.00 82.31 83 MET A O 1
ATOM 676 N N . ARG A 1 84 ? 11.212 0.051 -16.405 1.00 84.38 84 ARG A N 1
ATOM 677 C CA . ARG A 1 84 ? 12.672 -0.050 -16.452 1.00 84.38 84 ARG A CA 1
ATOM 678 C C . ARG A 1 84 ? 13.123 -0.995 -17.565 1.00 84.38 84 ARG A C 1
ATOM 680 O O . ARG A 1 84 ? 13.969 -0.609 -18.379 1.00 84.38 84 ARG A O 1
ATOM 687 N N . ASP A 1 85 ? 12.511 -2.172 -17.645 1.00 84.62 85 ASP A N 1
ATOM 688 C CA . ASP A 1 85 ? 12.766 -3.149 -18.705 1.00 84.62 85 ASP A CA 1
ATOM 689 C C . ASP A 1 85 ? 12.443 -2.584 -20.087 1.00 84.62 85 ASP A C 1
ATOM 691 O O . ASP A 1 85 ? 13.231 -2.730 -21.026 1.00 84.62 85 ASP A O 1
ATOM 695 N N . PHE A 1 86 ? 11.345 -1.838 -20.204 1.00 84.44 86 PHE A N 1
ATOM 696 C CA . PHE A 1 86 ? 10.977 -1.164 -21.443 1.00 84.44 86 PHE A CA 1
ATOM 697 C C . PHE A 1 86 ? 12.029 -0.136 -21.887 1.00 84.44 86 PHE A C 1
ATOM 699 O O . PHE A 1 86 ? 12.404 -0.086 -23.060 1.00 84.44 86 PHE A O 1
ATOM 706 N N . ILE A 1 87 ? 12.585 0.656 -20.968 1.00 86.00 87 ILE A N 1
ATOM 707 C CA . ILE A 1 87 ? 13.660 1.601 -21.310 1.00 86.00 87 ILE A CA 1
ATOM 708 C C . ILE A 1 87 ? 14.924 0.861 -21.756 1.00 86.00 87 ILE A C 1
ATOM 710 O O . ILE A 1 87 ? 15.562 1.273 -22.731 1.00 86.00 87 ILE A O 1
ATOM 714 N N . PHE A 1 88 ? 15.288 -0.240 -21.094 1.00 87.12 88 PHE A N 1
ATOM 715 C CA . PHE A 1 88 ? 16.414 -1.065 -21.536 1.00 87.12 88 PHE A CA 1
ATOM 716 C C . PHE A 1 88 ? 16.178 -1.671 -22.921 1.00 87.12 88 PHE A C 1
ATOM 718 O O . PHE A 1 88 ? 17.095 -1.677 -23.753 1.00 87.12 88 PHE A O 1
ATOM 725 N N . LEU A 1 89 ? 14.947 -2.094 -23.206 1.00 85.00 89 LEU A N 1
ATOM 726 C CA . LEU A 1 89 ? 14.525 -2.574 -24.516 1.00 85.00 89 LEU A CA 1
ATOM 727 C C . LEU A 1 89 ? 14.723 -1.506 -25.599 1.00 85.00 89 LEU A C 1
ATOM 729 O O . LEU A 1 89 ? 15.317 -1.792 -26.639 1.00 85.00 89 LEU A O 1
ATOM 733 N N . LEU A 1 90 ? 14.311 -0.262 -25.337 1.00 84.25 90 LEU A N 1
ATOM 734 C CA . LEU A 1 90 ? 14.496 0.868 -26.256 1.00 84.25 90 LEU A CA 1
ATOM 735 C C . LEU A 1 90 ? 15.977 1.196 -26.490 1.00 84.25 90 LEU A C 1
ATOM 737 O O . LEU A 1 90 ? 16.390 1.457 -27.624 1.00 84.25 90 LEU A O 1
ATOM 741 N N . ILE A 1 91 ? 16.806 1.147 -25.441 1.00 86.00 91 ILE A N 1
ATOM 742 C CA . ILE A 1 91 ? 18.260 1.343 -25.567 1.00 86.00 91 ILE A CA 1
ATOM 743 C C . ILE A 1 91 ? 18.868 0.251 -26.458 1.00 86.00 91 ILE A C 1
ATOM 745 O O . ILE A 1 91 ? 19.707 0.550 -27.315 1.00 86.00 91 ILE A O 1
ATOM 749 N N . LYS A 1 92 ? 18.433 -1.004 -26.294 1.00 84.75 92 LYS A N 1
ATOM 750 C CA . LYS A 1 92 ? 18.852 -2.130 -27.139 1.00 84.75 92 LYS A CA 1
ATOM 751 C C . LYS A 1 92 ? 18.395 -1.940 -28.590 1.00 84.75 92 LYS A C 1
ATOM 753 O O . LYS A 1 92 ? 19.213 -2.118 -29.490 1.00 84.75 92 LYS A O 1
ATOM 758 N N . ALA A 1 93 ? 17.157 -1.488 -28.808 1.00 82.19 93 ALA A N 1
ATOM 759 C CA . ALA A 1 93 ? 16.618 -1.162 -30.132 1.00 82.19 93 ALA A CA 1
ATOM 760 C C . ALA A 1 93 ? 17.512 -0.159 -30.868 1.00 82.19 93 ALA A C 1
ATOM 762 O O . ALA A 1 93 ? 17.931 -0.393 -32.000 1.00 82.19 93 ALA A O 1
ATOM 763 N N . LYS A 1 94 ? 17.857 0.941 -30.186 1.00 84.75 94 LYS A N 1
ATOM 764 C CA . LYS A 1 94 ? 18.688 2.010 -30.745 1.00 84.75 94 LYS A CA 1
ATOM 765 C C . LYS A 1 94 ? 20.075 1.506 -31.147 1.00 84.75 94 LYS A C 1
ATOM 767 O O . LYS A 1 94 ? 20.577 1.897 -32.197 1.00 84.75 94 LYS A O 1
ATOM 772 N N . LYS A 1 95 ? 20.690 0.641 -30.332 1.00 85.75 95 LYS A N 1
ATOM 773 C CA . LYS A 1 95 ? 22.000 0.044 -30.641 1.00 85.75 95 LYS A CA 1
ATOM 774 C C . LYS A 1 95 ? 21.943 -0.849 -31.883 1.00 85.75 95 LYS A C 1
ATOM 776 O O . LYS A 1 95 ? 22.792 -0.699 -32.752 1.00 85.75 95 LYS A O 1
ATOM 781 N N . ILE A 1 96 ? 20.936 -1.720 -31.980 1.00 82.81 96 ILE A N 1
ATOM 782 C CA . ILE A 1 96 ? 20.756 -2.644 -33.115 1.00 82.81 96 ILE A CA 1
ATOM 783 C C . ILE A 1 96 ? 20.433 -1.880 -34.409 1.00 82.81 96 ILE A C 1
ATOM 785 O O . ILE A 1 96 ? 20.975 -2.187 -35.467 1.00 82.81 96 ILE A O 1
ATOM 789 N N . ALA A 1 97 ? 19.590 -0.847 -34.329 1.00 80.44 97 ALA A N 1
ATOM 790 C CA . ALA A 1 97 ? 19.284 0.005 -35.475 1.00 80.44 97 ALA A CA 1
ATOM 791 C C . ALA A 1 97 ? 20.523 0.772 -35.972 1.00 80.44 97 ALA A C 1
ATOM 793 O O . ALA A 1 97 ? 20.721 0.907 -37.176 1.00 80.44 97 ALA A O 1
ATOM 794 N N . GLY A 1 98 ? 21.376 1.242 -35.054 1.00 81.50 98 GLY A N 1
ATOM 795 C CA . GLY A 1 98 ? 22.614 1.947 -35.391 1.00 81.50 98 GLY A CA 1
ATOM 796 C C . GLY A 1 98 ? 23.730 1.050 -35.937 1.00 81.50 98 GLY A C 1
ATOM 797 O O . GLY A 1 98 ? 24.575 1.540 -36.679 1.00 81.50 98 GLY A O 1
ATOM 798 N N . SER A 1 99 ? 23.744 -0.246 -35.604 1.00 79.81 99 SER A N 1
ATOM 799 C CA . SER A 1 99 ? 24.756 -1.192 -36.096 1.00 79.81 99 SER A CA 1
ATOM 800 C C . SER A 1 99 ? 24.474 -1.727 -37.505 1.00 79.81 99 SER A C 1
ATOM 802 O O . SER A 1 99 ? 25.328 -2.405 -38.066 1.00 79.81 99 SER A O 1
ATOM 804 N N . GLY A 1 100 ? 23.295 -1.451 -38.079 1.00 74.31 100 GLY A N 1
ATOM 805 C CA . GLY A 1 100 ? 22.919 -1.912 -39.423 1.00 74.31 100 GLY A CA 1
ATOM 806 C C . GLY A 1 100 ? 22.730 -3.431 -39.546 1.00 74.31 100 GLY A C 1
ATOM 807 O O . GLY A 1 100 ? 22.645 -3.953 -40.657 1.00 74.31 100 GLY A O 1
ATOM 808 N N . ASP A 1 101 ? 22.656 -4.151 -38.424 1.00 79.81 101 ASP A N 1
ATOM 809 C CA . ASP A 1 101 ? 22.512 -5.608 -38.405 1.00 79.81 101 ASP A CA 1
ATOM 810 C C . ASP A 1 101 ? 21.052 -6.012 -38.666 1.00 79.81 101 ASP A C 1
ATOM 812 O O . ASP A 1 101 ? 20.202 -6.012 -37.772 1.00 79.81 101 ASP A O 1
ATOM 816 N N . SER A 1 102 ? 20.766 -6.369 -39.919 1.00 74.38 102 SER A N 1
ATOM 817 C CA . SER A 1 102 ? 19.442 -6.806 -40.378 1.00 74.38 102 SER A CA 1
ATOM 818 C C . SER A 1 102 ? 18.950 -8.082 -39.674 1.00 74.38 102 SER A C 1
ATOM 820 O O . SER A 1 102 ? 17.752 -8.222 -39.408 1.00 74.38 102 SER A O 1
ATOM 822 N N . LEU A 1 103 ? 19.856 -8.999 -39.305 1.00 77.75 103 LEU A N 1
ATOM 823 C CA . LEU A 1 103 ? 19.496 -10.230 -38.591 1.00 77.75 103 LEU A CA 1
ATOM 824 C C . LEU A 1 103 ? 19.158 -9.936 -37.128 1.00 77.75 103 LEU A C 1
ATOM 826 O O . LEU A 1 103 ? 18.126 -10.401 -36.635 1.00 77.75 103 LEU A O 1
ATOM 830 N N . GLY A 1 104 ? 19.972 -9.115 -36.461 1.00 77.44 104 GLY A N 1
ATOM 831 C CA . GLY A 1 104 ? 19.703 -8.632 -35.107 1.00 77.44 104 GLY A CA 1
ATOM 832 C C . GLY A 1 104 ? 18.395 -7.846 -35.014 1.00 77.44 104 GLY A C 1
ATOM 833 O O . GLY A 1 104 ? 17.621 -8.040 -34.075 1.00 77.44 104 GLY A O 1
ATOM 834 N N . LEU A 1 105 ? 18.092 -7.020 -36.020 1.00 76.50 105 LEU A N 1
ATOM 835 C CA . LEU A 1 105 ? 16.858 -6.233 -36.084 1.00 76.50 105 LEU A CA 1
ATOM 836 C C . LEU A 1 105 ? 15.623 -7.118 -36.310 1.00 76.50 105 LEU A C 1
ATOM 838 O O . LEU A 1 105 ? 14.602 -6.930 -35.647 1.00 76.50 105 LEU A O 1
ATOM 842 N N . LYS A 1 106 ? 15.734 -8.144 -37.164 1.00 75.88 106 LYS A N 1
ATOM 843 C CA . LYS A 1 106 ? 14.684 -9.157 -37.356 1.00 75.88 106 LYS A CA 1
ATOM 844 C C . LYS A 1 106 ? 14.412 -9.952 -36.075 1.00 75.88 106 LYS A C 1
ATOM 846 O O . LYS A 1 106 ? 13.252 -10.150 -35.721 1.00 75.88 106 LYS A O 1
ATOM 851 N N . ALA A 1 107 ? 15.457 -10.401 -35.378 1.00 78.38 107 ALA A N 1
ATOM 852 C CA . ALA A 1 107 ? 15.318 -11.144 -34.123 1.00 78.38 107 ALA A CA 1
ATOM 853 C C . ALA A 1 107 ? 14.707 -10.279 -33.006 1.00 78.38 107 ALA A C 1
ATOM 855 O O . ALA A 1 107 ? 13.841 -10.737 -32.265 1.00 78.38 107 ALA A O 1
ATOM 856 N N . PHE A 1 108 ? 15.111 -9.009 -32.927 1.00 77.94 108 PHE A N 1
ATOM 857 C CA . PHE A 1 108 ? 14.549 -8.033 -31.996 1.00 77.94 108 PHE A CA 1
ATOM 858 C C . PHE A 1 108 ? 13.056 -7.782 -32.257 1.00 77.94 108 PHE A C 1
ATOM 860 O O . PHE A 1 108 ? 12.252 -7.891 -31.335 1.00 77.94 108 PHE A O 1
ATOM 867 N N . LEU A 1 109 ? 12.668 -7.530 -33.514 1.00 74.75 109 LEU A N 1
ATOM 868 C CA . LEU A 1 109 ? 11.265 -7.341 -33.905 1.00 74.75 109 LEU A CA 1
ATOM 869 C C . LEU A 1 109 ? 10.411 -8.584 -33.645 1.00 74.75 109 LEU A C 1
ATOM 871 O O . LEU A 1 109 ? 9.262 -8.444 -33.244 1.00 74.75 109 LEU A O 1
ATOM 875 N N . LYS A 1 110 ? 10.963 -9.789 -33.824 1.00 73.56 110 LYS A N 1
ATOM 876 C CA . LYS A 1 110 ? 10.253 -11.039 -33.519 1.00 73.56 110 LYS A CA 1
ATOM 877 C C . LYS A 1 110 ? 9.942 -11.192 -32.026 1.00 73.56 110 LYS A C 1
ATOM 879 O O . LYS A 1 110 ? 8.899 -11.731 -31.690 1.00 73.56 110 LYS A O 1
ATOM 884 N N . ASN A 1 111 ? 10.827 -10.721 -31.148 1.00 72.12 111 ASN A N 1
ATOM 885 C CA . ASN A 1 111 ? 10.647 -10.834 -29.697 1.00 72.12 111 ASN A CA 1
ATOM 886 C C . ASN A 1 111 ? 9.758 -9.738 -29.088 1.00 72.12 111 ASN A C 1
ATOM 888 O O . ASN A 1 111 ? 9.358 -9.867 -27.938 1.00 72.12 111 ASN A O 1
ATOM 892 N N . ILE A 1 112 ? 9.513 -8.641 -29.807 1.00 67.31 112 ILE A N 1
ATOM 893 C CA . ILE A 1 112 ? 8.840 -7.441 -29.268 1.00 67.31 112 ILE A CA 1
ATOM 894 C C . ILE A 1 112 ? 7.539 -7.151 -30.000 1.00 67.31 112 ILE A C 1
ATOM 896 O O . ILE A 1 112 ? 6.622 -6.558 -29.437 1.00 67.31 112 ILE A O 1
ATOM 900 N N . GLY A 1 113 ? 7.473 -7.520 -31.275 1.00 59.03 113 GLY A N 1
ATOM 901 C CA . GLY A 1 113 ? 6.314 -7.276 -32.101 1.00 59.03 113 GLY A CA 1
ATOM 902 C C . GLY A 1 113 ? 5.187 -8.233 -31.771 1.00 59.03 113 GLY A C 1
ATOM 903 O O . GLY A 1 113 ? 5.401 -9.431 -31.606 1.00 59.03 113 GLY A O 1
ATOM 904 N N . SER A 1 114 ? 3.970 -7.708 -31.746 1.00 56.53 114 SER A N 1
ATOM 905 C CA . SER A 1 114 ? 2.777 -8.540 -31.761 1.00 56.53 114 SER A CA 1
ATOM 906 C C . SER A 1 114 ? 2.550 -9.000 -33.205 1.00 56.53 114 SER A C 1
ATOM 908 O O . SER A 1 114 ? 2.428 -8.173 -34.102 1.00 56.53 114 SER A O 1
ATOM 910 N N . ASN A 1 115 ? 2.627 -10.315 -33.430 1.00 59.56 115 ASN A N 1
ATOM 911 C CA . ASN A 1 115 ? 2.164 -11.065 -34.607 1.00 59.56 115 ASN A CA 1
ATOM 912 C C . ASN A 1 115 ? 1.984 -10.248 -35.909 1.00 59.56 115 ASN A C 1
ATOM 914 O O . ASN A 1 115 ? 0.892 -10.118 -36.467 1.00 59.56 115 ASN A O 1
ATOM 918 N N . PHE A 1 116 ? 3.083 -9.684 -36.415 1.00 61.28 116 PHE A N 1
ATOM 919 C CA . PHE A 1 116 ? 3.083 -8.955 -37.679 1.00 61.28 116 PHE A CA 1
ATOM 920 C C . PHE A 1 116 ? 3.125 -9.934 -38.857 1.00 61.28 116 PHE A C 1
ATOM 922 O O . PHE A 1 116 ? 3.992 -10.809 -38.918 1.00 61.28 116 PHE A O 1
ATOM 929 N N . ILE A 1 117 ? 2.227 -9.752 -39.826 1.00 63.81 117 ILE A N 1
ATOM 930 C CA . ILE A 1 117 ? 2.158 -10.548 -41.056 1.00 63.81 117 ILE A CA 1
ATOM 931 C C . ILE A 1 117 ? 2.485 -9.651 -42.246 1.00 63.81 117 ILE A C 1
ATOM 933 O O . ILE A 1 117 ? 1.904 -8.582 -42.428 1.00 63.81 117 ILE A O 1
ATOM 937 N N . LEU A 1 118 ? 3.411 -10.102 -43.093 1.00 58.94 118 LEU A N 1
ATOM 938 C CA . LEU A 1 118 ? 3.724 -9.454 -44.362 1.00 58.94 118 LEU A CA 1
ATOM 939 C C . LEU A 1 118 ? 3.132 -10.285 -45.505 1.00 58.94 118 LEU A C 1
ATOM 941 O O . LEU A 1 118 ? 3.647 -11.358 -45.818 1.00 58.94 118 LEU A O 1
ATOM 945 N N . GLN A 1 119 ? 2.072 -9.790 -46.149 1.00 65.94 119 GLN A N 1
ATOM 946 C CA . GLN A 1 119 ? 1.413 -10.477 -47.266 1.00 65.94 119 GLN A CA 1
ATOM 947 C C . GLN A 1 119 ? 1.337 -9.559 -48.488 1.00 65.94 119 GLN A C 1
ATOM 949 O O . GLN A 1 119 ? 0.793 -8.461 -48.430 1.00 65.94 119 GLN A O 1
ATOM 954 N N . GLY A 1 120 ? 1.907 -9.992 -49.618 1.00 68.69 120 GLY A N 1
ATOM 955 C CA . GLY A 1 120 ? 1.789 -9.271 -50.893 1.00 68.69 120 GLY A CA 1
ATOM 956 C C . GLY A 1 120 ? 2.310 -7.827 -50.861 1.00 68.69 120 GLY A C 1
ATOM 957 O O . GLY A 1 120 ? 1.672 -6.939 -51.418 1.00 68.69 120 GLY A O 1
ATOM 958 N N . LYS A 1 121 ? 3.444 -7.579 -50.184 1.00 71.81 121 LYS A N 1
ATOM 959 C CA . LYS A 1 121 ? 4.022 -6.238 -49.923 1.00 71.81 121 LYS A CA 1
ATOM 960 C C . LYS A 1 121 ? 3.144 -5.308 -49.072 1.00 71.81 121 LYS A C 1
ATOM 962 O O . LYS A 1 121 ? 3.442 -4.122 -48.965 1.00 71.81 121 LYS A O 1
ATOM 967 N N . LYS A 1 122 ? 2.088 -5.830 -48.452 1.00 62.62 122 LYS A N 1
ATOM 968 C CA . L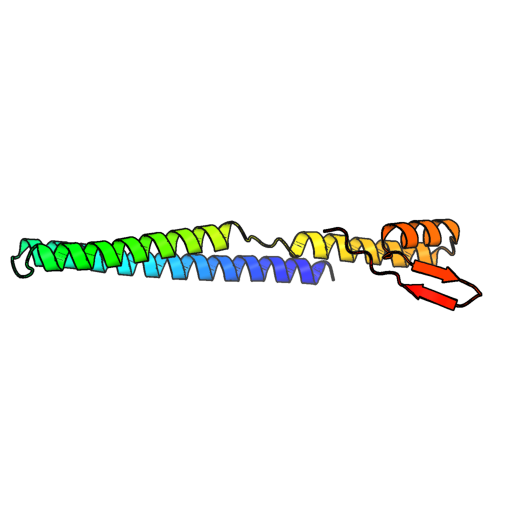YS A 1 122 ? 1.290 -5.117 -47.457 1.00 62.62 122 LYS A CA 1
ATOM 969 C C . LYS A 1 122 ? 1.673 -5.603 -46.064 1.00 62.62 122 LYS A C 1
ATOM 971 O O . LYS A 1 122 ? 1.899 -6.795 -45.851 1.00 62.62 122 LYS A O 1
ATOM 976 N N . PHE A 1 123 ? 1.779 -4.653 -45.144 1.00 63.75 123 PHE A N 1
ATOM 977 C CA . PHE A 1 123 ? 2.087 -4.895 -43.741 1.00 63.75 123 PHE A CA 1
ATOM 978 C C . PHE A 1 123 ? 0.776 -4.963 -42.954 1.00 63.75 123 PHE A C 1
ATOM 980 O O . PHE A 1 123 ? -0.019 -4.026 -43.017 1.00 63.75 123 PHE A O 1
ATOM 987 N N . GLY A 1 124 ? 0.537 -6.079 -42.266 1.00 62.03 124 GLY A N 1
ATOM 988 C CA . GLY A 1 124 ? -0.639 -6.313 -41.432 1.00 62.03 124 GLY A CA 1
ATOM 989 C C . GLY A 1 124 ? -0.245 -6.673 -40.000 1.00 62.03 124 GLY A C 1
ATOM 990 O O . GLY A 1 124 ? 0.813 -7.254 -39.760 1.00 62.03 124 GLY A O 1
ATOM 991 N N . PHE A 1 125 ? -1.100 -6.316 -39.048 1.00 58.97 125 PHE A N 1
ATOM 992 C CA . PHE A 1 125 ? -0.956 -6.631 -37.628 1.00 58.97 125 PHE A CA 1
ATOM 993 C C . PHE A 1 125 ? -2.084 -7.571 -37.214 1.00 58.97 125 PHE A C 1
ATOM 995 O O . PHE A 1 125 ? -3.248 -7.246 -37.454 1.00 58.97 125 PHE A O 1
ATOM 1002 N N . LEU A 1 126 ? -1.755 -8.717 -36.619 1.00 57.47 126 LEU A N 1
ATOM 1003 C CA . LEU A 1 126 ? -2.742 -9.667 -36.113 1.00 57.47 126 LEU A CA 1
ATOM 1004 C C . LEU A 1 126 ? -2.656 -9.661 -34.586 1.00 57.47 126 LEU A C 1
ATOM 1006 O O . LEU A 1 126 ? -1.737 -10.216 -34.006 1.00 57.47 126 LEU A O 1
ATOM 1010 N N . ALA A 1 127 ? -3.564 -8.957 -33.916 1.00 50.41 127 ALA A N 1
ATOM 1011 C CA . ALA A 1 127 ? -3.579 -8.903 -32.459 1.00 50.41 127 ALA A CA 1
ATOM 1012 C C . ALA A 1 127 ? -4.215 -10.185 -31.899 1.00 50.41 127 ALA A C 1
ATOM 1014 O O . ALA A 1 127 ? -5.420 -10.219 -31.663 1.00 50.41 127 ALA A O 1
ATOM 1015 N N . GLU A 1 128 ? -3.435 -11.245 -31.707 1.00 46.94 128 GLU A N 1
ATOM 1016 C CA . GLU A 1 128 ? -3.870 -12.378 -30.883 1.00 46.94 128 GLU A CA 1
ATOM 1017 C C . GLU A 1 128 ? -3.421 -12.129 -29.445 1.00 46.94 128 GLU A C 1
ATOM 1019 O O . GLU A 1 128 ? -2.242 -12.231 -29.112 1.00 46.94 128 GLU A O 1
ATOM 1024 N N . PHE A 1 129 ? -4.375 -11.729 -28.606 1.00 39.03 129 PHE A N 1
ATOM 1025 C CA . PHE A 1 129 ? -4.204 -11.701 -27.161 1.00 39.03 129 PHE A CA 1
ATOM 1026 C C . PHE A 1 129 ? -4.616 -13.070 -26.615 1.00 39.03 129 PHE A C 1
ATOM 1028 O O . PHE A 1 129 ? -5.797 -13.310 -26.368 1.00 39.03 129 PHE A O 1
ATOM 1035 N N . GLU A 1 130 ? -3.650 -13.970 -26.449 1.00 32.72 130 GLU A N 1
ATOM 1036 C CA . GLU A 1 130 ? -3.803 -15.091 -25.521 1.00 32.72 130 GLU A CA 1
ATOM 1037 C C . GLU A 1 130 ? -3.548 -14.535 -24.116 1.00 32.72 130 GLU A C 1
ATOM 1039 O O . GLU A 1 130 ? -2.445 -14.086 -23.800 1.00 32.72 130 GLU A O 1
ATOM 1044 N N . TRP A 1 131 ? -4.620 -14.437 -23.337 1.00 44.00 131 TRP A N 1
ATOM 1045 C CA . TRP A 1 131 ? -4.611 -14.067 -21.926 1.00 44.00 131 TRP A CA 1
ATOM 1046 C C . TRP A 1 131 ? -4.265 -15.285 -21.074 1.00 44.00 131 TRP A C 1
ATOM 1048 O O . TRP A 1 131 ? -4.735 -16.394 -21.417 1.00 44.00 131 TRP A O 1
#

Foldseek 3Di:
DVVVLVVVLVVLVVVLVVVLVVLVVVLVVLVVVLVVLVVCVVVVVDDPVRSVVVNVVSVVVNVVSVVVNVVSVVVPPPPSVVVVVVVVLVVLQVVCVVVPPPVSNVVSCVVPAQDWDQDPNDIDHDDDDPD